Protein AF-A0AAN5BMP3-F1 (afdb_monomer_lite)

Structure (mmCIF, N/CA/C/O backbone):
data_AF-A0AAN5BMP3-F1
#
_entry.id   AF-A0AAN5BMP3-F1
#
loop_
_atom_site.group_PDB
_atom_site.id
_atom_site.type_symbol
_atom_site.label_atom_id
_atom_site.label_alt_id
_atom_site.label_comp_id
_atom_site.label_asym_id
_atom_site.label_entity_id
_atom_site.label_seq_id
_atom_site.pdbx_PDB_ins_code
_atom_site.Cartn_x
_atom_site.Cartn_y
_atom_site.Cartn_z
_atom_site.occupancy
_atom_site.B_iso_or_equiv
_atom_site.auth_seq_id
_atom_site.auth_comp_id
_atom_site.auth_asym_id
_atom_site.auth_atom_id
_atom_site.pdbx_PDB_model_num
ATOM 1 N N . MET A 1 1 ? 15.521 10.856 -16.764 1.00 45.78 1 MET A N 1
ATOM 2 C CA . MET A 1 1 ? 14.503 11.492 -15.907 1.00 45.78 1 MET A CA 1
ATOM 3 C C . MET A 1 1 ? 13.158 11.037 -16.437 1.00 45.78 1 MET A C 1
ATOM 5 O O . MET A 1 1 ? 12.747 11.533 -17.478 1.00 45.78 1 MET A O 1
ATOM 9 N N . VAL A 1 2 ? 12.533 10.031 -15.819 1.00 44.59 2 VAL A N 1
ATOM 10 C CA . VAL A 1 2 ? 11.121 9.734 -16.092 1.00 44.59 2 VAL A CA 1
ATOM 11 C C . VAL A 1 2 ? 10.339 10.882 -15.479 1.00 44.59 2 VAL A C 1
ATOM 13 O O . VAL A 1 2 ? 10.098 10.911 -14.278 1.00 44.59 2 VAL A O 1
ATOM 16 N N . THR A 1 3 ? 10.015 11.894 -16.278 1.00 46.00 3 THR A N 1
ATOM 17 C CA . THR A 1 3 ? 8.995 12.868 -15.893 1.00 46.00 3 THR A CA 1
ATOM 18 C C . THR A 1 3 ? 7.643 12.205 -1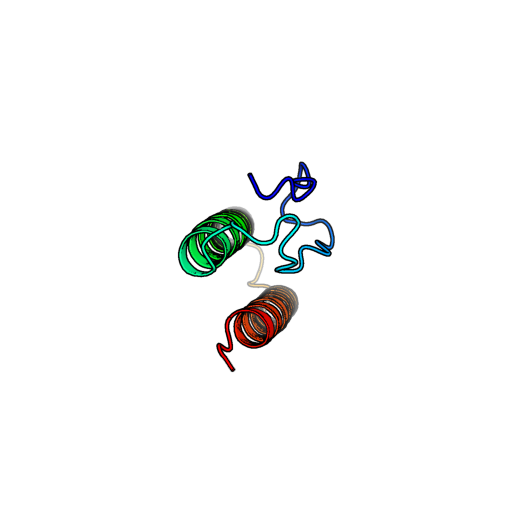6.088 1.00 46.00 3 THR A C 1
ATOM 20 O O . THR A 1 3 ? 6.884 12.553 -16.988 1.00 46.00 3 THR A O 1
ATOM 23 N N . SER A 1 4 ? 7.354 11.210 -15.255 1.00 50.22 4 SER A N 1
ATOM 24 C CA . SER A 1 4 ? 5.980 10.966 -14.873 1.00 50.22 4 SER A CA 1
ATOM 25 C C . SER A 1 4 ? 5.496 12.270 -14.254 1.00 50.22 4 SER A C 1
ATOM 27 O O . SER A 1 4 ? 6.169 12.854 -13.400 1.00 50.22 4 SER A O 1
ATOM 29 N N . LEU A 1 5 ? 4.378 12.798 -14.741 1.00 53.56 5 LEU A N 1
ATOM 30 C CA . LEU A 1 5 ? 3.680 13.879 -14.062 1.00 53.56 5 LEU A CA 1
ATOM 31 C C . LEU A 1 5 ? 3.301 13.339 -12.680 1.00 53.56 5 LEU A C 1
ATOM 33 O O . LEU A 1 5 ? 2.253 12.719 -12.538 1.00 53.56 5 LEU A O 1
ATOM 37 N N . ARG A 1 6 ? 4.185 13.504 -11.683 1.00 58.19 6 ARG A N 1
ATOM 38 C CA . ARG A 1 6 ? 3.925 13.071 -10.310 1.00 58.19 6 ARG A CA 1
ATOM 39 C C . ARG A 1 6 ? 2.659 13.781 -9.873 1.00 58.19 6 ARG A C 1
ATOM 41 O O . ARG A 1 6 ? 2.639 15.005 -9.709 1.00 58.19 6 ARG A O 1
ATOM 48 N N . LEU A 1 7 ? 1.591 13.012 -9.717 1.00 61.22 7 LEU A N 1
ATOM 49 C CA . LEU A 1 7 ? 0.358 13.542 -9.177 1.00 61.22 7 LEU A CA 1
ATOM 50 C C . LEU A 1 7 ? 0.648 14.055 -7.769 1.00 61.22 7 LEU A C 1
ATOM 52 O O . LEU A 1 7 ? 1.300 13.391 -6.968 1.00 61.22 7 LEU A O 1
ATOM 56 N N . LYS A 1 8 ? 0.152 15.257 -7.463 1.00 62.47 8 LYS A N 1
ATOM 57 C CA . LYS A 1 8 ? 0.320 15.887 -6.142 1.00 62.47 8 LYS A CA 1
ATOM 58 C C . LYS A 1 8 ? -0.325 15.088 -5.004 1.00 62.47 8 LYS A C 1
ATOM 60 O O . LYS A 1 8 ? -0.149 15.451 -3.847 1.00 62.47 8 LYS A O 1
ATOM 65 N N . SER A 1 9 ? -1.125 14.071 -5.320 1.00 67.12 9 SER A N 1
ATOM 66 C CA . SER A 1 9 ? -1.806 13.238 -4.342 1.00 67.12 9 SER A CA 1
ATOM 67 C C . SER A 1 9 ? -1.756 11.768 -4.760 1.00 67.12 9 SER A C 1
ATOM 69 O O . SER A 1 9 ? -2.136 11.465 -5.894 1.00 67.12 9 SER A O 1
ATOM 71 N N . PRO A 1 10 ? -1.394 10.855 -3.842 1.00 67.50 10 PRO A N 1
ATOM 72 C CA . PRO A 1 10 ? -1.356 9.413 -4.096 1.00 67.50 10 PRO A CA 1
ATOM 73 C C . PRO A 1 10 ? -2.759 8.783 -4.191 1.00 67.50 10 PRO A C 1
ATOM 75 O O . PRO A 1 10 ? -2.893 7.595 -4.463 1.00 67.50 10 PRO A O 1
ATOM 78 N N . PHE A 1 11 ? -3.822 9.557 -3.937 1.00 69.12 11 PHE A N 1
ATOM 79 C CA . PHE A 1 11 ? -5.213 9.095 -4.012 1.00 69.12 11 PHE A CA 1
ATOM 80 C C . PHE A 1 11 ? -5.857 9.328 -5.383 1.00 69.12 11 PHE A C 1
ATOM 82 O O . PHE A 1 11 ? -6.999 8.922 -5.597 1.00 69.12 11 PHE A O 1
ATOM 89 N N . ILE A 1 12 ? -5.160 10.008 -6.296 1.00 71.44 12 ILE A N 1
ATOM 90 C CA . ILE A 1 12 ? -5.630 10.233 -7.663 1.00 71.44 12 ILE A CA 1
ATOM 91 C C . ILE A 1 12 ? -5.145 9.076 -8.536 1.00 71.44 12 ILE A C 1
ATOM 93 O O . ILE A 1 12 ? -4.046 8.562 -8.343 1.00 71.44 12 ILE A O 1
ATOM 97 N N . ARG A 1 13 ? -5.984 8.659 -9.490 1.00 63.50 13 ARG A N 1
ATOM 98 C CA . ARG A 1 13 ? -5.648 7.594 -10.436 1.00 63.50 13 ARG A CA 1
ATOM 99 C C . ARG A 1 13 ? -4.413 7.997 -11.237 1.00 63.50 13 ARG A C 1
ATOM 101 O O . ARG A 1 13 ? -4.420 9.032 -11.898 1.00 63.50 13 ARG A O 1
ATOM 108 N N . ASP A 1 14 ? -3.380 7.173 -11.147 1.00 67.31 14 ASP A N 1
ATOM 109 C CA . ASP A 1 14 ? -2.074 7.443 -11.724 1.00 67.31 14 ASP A CA 1
ATOM 110 C C . ASP A 1 14 ? -1.804 6.527 -12.924 1.00 67.31 14 ASP A C 1
ATOM 112 O O . ASP A 1 14 ? -1.728 5.306 -12.771 1.00 67.31 14 ASP A O 1
ATOM 116 N N . GLU A 1 15 ? -1.661 7.130 -14.105 1.00 63.56 15 GLU A N 1
ATOM 117 C CA . GLU A 1 15 ? -1.438 6.467 -15.401 1.00 63.56 15 GLU A CA 1
ATOM 118 C C . GLU A 1 15 ? 0.061 6.359 -15.745 1.00 63.56 15 GLU A C 1
ATOM 120 O O . GLU A 1 15 ? 0.457 6.413 -16.910 1.00 63.56 15 GLU A O 1
ATOM 125 N N . THR A 1 16 ? 0.932 6.253 -14.734 1.00 67.06 16 THR A N 1
ATOM 126 C CA . THR A 1 16 ? 2.368 6.059 -14.966 1.00 67.06 16 THR A CA 1
ATOM 127 C C . THR A 1 16 ? 2.666 4.699 -15.591 1.00 67.06 16 THR A C 1
ATOM 129 O O . THR A 1 16 ? 2.371 3.659 -15.012 1.00 67.06 16 THR A O 1
ATOM 132 N N . ILE A 1 17 ? 3.297 4.735 -16.767 1.00 66.38 17 ILE A N 1
ATOM 133 C CA . ILE A 1 17 ? 3.714 3.568 -17.557 1.00 66.38 17 ILE A CA 1
ATOM 134 C C . ILE A 1 17 ? 5.227 3.644 -17.767 1.00 66.38 17 ILE A C 1
ATOM 136 O O . ILE A 1 17 ? 5.775 4.738 -17.978 1.00 66.38 17 ILE A O 1
ATOM 140 N N . ILE A 1 18 ? 5.911 2.499 -17.762 1.00 68.81 18 ILE A N 1
ATOM 141 C CA . ILE A 1 18 ? 7.349 2.425 -18.046 1.00 68.81 18 ILE A CA 1
ATOM 142 C C . ILE A 1 18 ? 7.578 2.552 -19.559 1.00 68.81 18 ILE A C 1
ATOM 144 O O . ILE A 1 18 ? 7.773 1.577 -20.281 1.00 68.81 18 ILE A O 1
ATOM 148 N N . ARG A 1 19 ? 7.562 3.784 -20.083 1.00 63.91 19 ARG A N 1
ATOM 149 C CA . ARG A 1 19 ? 7.903 4.054 -21.490 1.00 63.91 19 ARG A CA 1
ATOM 150 C C . ARG A 1 19 ? 9.302 4.669 -21.601 1.00 63.91 19 ARG A C 1
ATOM 152 O O . ARG A 1 19 ? 9.520 5.765 -21.077 1.00 63.91 19 ARG A O 1
ATOM 159 N N . PRO A 1 20 ? 10.254 4.036 -22.312 1.00 59.34 20 PRO A N 1
ATOM 160 C CA . PRO A 1 20 ? 11.540 4.663 -22.574 1.00 59.34 20 PRO A CA 1
ATOM 161 C C . PRO A 1 20 ? 11.335 5.868 -23.501 1.00 59.34 20 PRO A C 1
ATOM 163 O O . PRO A 1 20 ? 10.895 5.728 -24.639 1.00 59.34 20 PRO A O 1
ATOM 166 N N . LEU A 1 21 ? 11.650 7.067 -23.008 1.00 61.75 21 LEU A N 1
ATOM 167 C CA . LEU A 1 21 ? 11.606 8.301 -23.803 1.00 61.75 21 LEU A CA 1
ATOM 168 C C . LEU A 1 21 ? 12.827 8.441 -24.729 1.00 61.75 21 LEU A C 1
ATOM 170 O O . LEU A 1 21 ? 12.782 9.204 -25.689 1.00 61.75 21 LEU A O 1
ATOM 174 N N . LEU A 1 22 ? 13.922 7.723 -24.443 1.00 62.00 22 LEU A N 1
ATOM 175 C CA . LEU A 1 22 ? 15.194 7.814 -25.165 1.00 62.00 22 LEU A CA 1
ATOM 176 C C . LEU A 1 22 ? 15.827 6.420 -25.357 1.00 62.00 22 LEU A C 1
ATOM 178 O O . LEU A 1 22 ? 15.824 5.643 -24.398 1.00 62.00 22 LEU A O 1
ATOM 182 N N . PRO A 1 23 ? 16.452 6.127 -26.520 1.00 59.81 23 PRO A N 1
ATOM 183 C CA . PRO A 1 23 ? 17.079 4.829 -26.820 1.00 59.81 23 PRO A CA 1
ATOM 184 C C . PRO A 1 23 ? 18.196 4.418 -25.851 1.00 59.81 23 PRO A C 1
ATOM 186 O O . PRO A 1 23 ? 18.522 3.244 -25.735 1.00 59.81 23 PRO A O 1
ATOM 189 N N . THR A 1 24 ? 18.806 5.391 -25.175 1.00 65.38 24 THR A N 1
ATOM 190 C CA . THR A 1 24 ? 19.998 5.215 -24.337 1.00 65.38 24 THR A CA 1
ATOM 191 C C . THR A 1 24 ? 19.696 5.120 -22.846 1.00 65.38 24 THR A C 1
ATOM 193 O O . THR A 1 24 ? 20.629 4.996 -22.056 1.00 65.38 24 THR A O 1
ATOM 196 N N . THR A 1 25 ? 18.428 5.199 -22.423 1.00 65.31 25 THR A N 1
ATOM 197 C CA . THR A 1 25 ? 18.122 5.105 -20.989 1.00 65.31 25 THR A CA 1
ATOM 198 C C . THR A 1 25 ? 18.243 3.647 -20.548 1.00 65.31 25 THR A C 1
ATOM 200 O O . THR A 1 25 ? 17.513 2.806 -21.078 1.00 65.31 25 THR A O 1
ATOM 203 N N . PRO A 1 26 ? 19.128 3.317 -19.589 1.00 71.50 26 PRO A N 1
ATOM 204 C CA . PRO A 1 26 ? 19.222 1.954 -19.096 1.00 71.50 26 PRO A CA 1
ATOM 205 C C . PRO A 1 26 ? 17.894 1.552 -18.447 1.00 71.50 26 PRO A C 1
ATOM 207 O O . PRO A 1 26 ? 17.387 2.260 -17.574 1.00 71.50 26 PRO A O 1
ATOM 210 N N . LYS A 1 27 ? 17.334 0.410 -18.868 1.00 71.31 27 LYS A N 1
ATOM 211 C CA . LYS A 1 27 ? 16.057 -0.121 -18.354 1.00 71.31 27 LYS A CA 1
ATOM 212 C C . LYS A 1 27 ? 16.052 -0.246 -16.827 1.00 71.31 27 LYS A C 1
ATOM 214 O O . LYS A 1 27 ? 15.082 0.136 -16.186 1.00 71.31 27 LYS A O 1
ATOM 219 N N . SER A 1 28 ? 17.174 -0.661 -16.240 1.00 75.25 28 SER A N 1
ATOM 220 C CA . SER A 1 28 ? 17.348 -0.767 -14.785 1.00 75.25 28 SER A CA 1
ATOM 221 C C . SER A 1 28 ? 17.098 0.552 -14.045 1.00 75.25 28 SER A C 1
ATOM 223 O O . SER A 1 28 ? 16.481 0.561 -12.983 1.00 75.25 28 SER A O 1
ATOM 225 N N . THR A 1 29 ? 17.518 1.685 -14.614 1.00 77.00 29 THR A N 1
ATOM 226 C CA . THR A 1 29 ? 17.274 3.009 -14.025 1.00 77.00 29 THR A CA 1
ATOM 227 C C . THR A 1 29 ? 15.798 3.400 -14.100 1.00 77.00 29 THR A C 1
ATOM 229 O O . THR A 1 29 ? 15.303 4.066 -13.193 1.00 77.00 29 THR A O 1
ATOM 232 N N . LEU A 1 30 ? 15.083 2.980 -15.149 1.00 79.25 30 LEU A N 1
ATOM 233 C CA . LEU A 1 30 ? 13.645 3.228 -15.294 1.00 79.25 30 LEU A CA 1
ATOM 234 C C . LEU A 1 30 ? 12.836 2.430 -14.270 1.00 79.25 30 LEU A C 1
ATOM 236 O O . LEU A 1 30 ? 11.973 3.006 -13.614 1.00 79.25 30 LEU A O 1
ATOM 240 N N . TYR A 1 31 ? 13.163 1.150 -14.081 1.00 82.7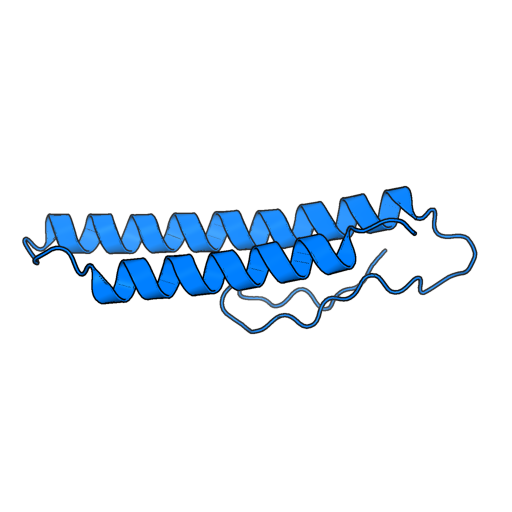5 31 TYR A N 1
ATOM 241 C CA . TYR A 1 31 ? 12.521 0.315 -13.066 1.00 82.75 31 TYR A CA 1
ATOM 242 C C . TYR A 1 31 ? 12.743 0.852 -11.655 1.00 82.75 31 TYR A C 1
ATOM 244 O O . TYR A 1 31 ? 11.794 0.913 -10.880 1.00 82.75 31 TYR A O 1
ATOM 252 N N . TYR A 1 32 ? 13.960 1.312 -11.338 1.00 84.12 32 TYR A N 1
ATOM 253 C CA . TYR A 1 32 ? 14.241 1.906 -10.031 1.00 84.12 32 TYR A CA 1
ATOM 254 C C . TYR A 1 32 ? 13.372 3.147 -9.779 1.00 84.12 32 TYR A C 1
ATOM 256 O O . TYR A 1 32 ? 12.702 3.229 -8.756 1.00 84.12 32 TYR A O 1
ATOM 264 N N . GLN A 1 33 ? 13.318 4.076 -10.741 1.00 81.62 33 GLN A N 1
ATOM 265 C CA . GLN A 1 33 ? 12.510 5.299 -10.626 1.00 81.62 33 GLN A CA 1
ATOM 266 C C . GLN A 1 33 ? 11.007 5.005 -10.540 1.00 81.62 33 GLN A C 1
ATOM 268 O O . GLN A 1 33 ? 10.292 5.658 -9.780 1.00 81.62 33 GLN A O 1
ATOM 273 N N . TYR A 1 34 ? 10.526 4.034 -11.319 1.00 83.62 34 TYR A N 1
ATOM 274 C CA . TYR A 1 34 ? 9.133 3.599 -11.291 1.00 83.62 34 TYR A CA 1
ATOM 275 C C . TYR A 1 34 ? 8.767 2.978 -9.941 1.00 83.62 34 TYR A C 1
ATOM 277 O O . TYR A 1 34 ? 7.816 3.423 -9.296 1.00 83.62 34 TYR A O 1
ATOM 285 N N . ALA A 1 35 ? 9.538 1.981 -9.498 1.00 86.12 35 ALA A N 1
ATOM 286 C CA . ALA A 1 35 ? 9.274 1.259 -8.263 1.00 86.12 35 ALA A CA 1
ATOM 287 C C . ALA A 1 35 ? 9.355 2.191 -7.050 1.00 86.12 35 ALA A C 1
ATOM 289 O O . ALA A 1 35 ? 8.444 2.180 -6.228 1.00 86.12 35 ALA A O 1
ATOM 290 N N . GLU A 1 36 ? 10.385 3.040 -6.970 1.00 87.62 36 GLU A N 1
ATOM 291 C CA . GLU A 1 36 ? 10.541 4.029 -5.899 1.00 87.62 36 GLU A CA 1
ATOM 292 C C . GLU A 1 36 ? 9.306 4.931 -5.793 1.00 87.62 36 GLU A C 1
ATOM 294 O O . GLU A 1 36 ? 8.686 5.011 -4.735 1.00 87.62 36 GLU A O 1
ATOM 299 N N . TYR A 1 37 ? 8.868 5.525 -6.906 1.00 86.50 37 TYR A N 1
ATOM 300 C CA . TYR A 1 37 ? 7.691 6.393 -6.911 1.00 86.50 37 TYR A CA 1
ATOM 301 C C . TYR A 1 37 ? 6.400 5.670 -6.494 1.00 86.50 37 TYR A C 1
ATOM 303 O O . TYR A 1 37 ? 5.622 6.177 -5.684 1.00 86.50 37 TYR A O 1
ATOM 311 N N . ARG A 1 38 ? 6.141 4.482 -7.049 1.00 86.81 38 ARG A N 1
ATOM 312 C CA . ARG A 1 38 ? 4.903 3.747 -6.760 1.00 86.81 38 ARG A CA 1
ATOM 313 C C . ARG A 1 38 ? 4.877 3.227 -5.317 1.00 86.81 38 ARG A C 1
ATOM 315 O O . ARG A 1 38 ? 3.813 3.225 -4.697 1.00 86.81 38 ARG A O 1
ATOM 322 N N . LEU A 1 39 ? 6.032 2.856 -4.761 1.00 90.12 39 LEU A N 1
ATOM 323 C CA . LEU A 1 39 ? 6.165 2.464 -3.357 1.00 90.12 39 LEU A CA 1
ATOM 324 C C . LEU A 1 39 ? 5.973 3.648 -2.400 1.00 90.12 39 LEU A C 1
ATOM 326 O O . LEU A 1 39 ? 5.295 3.480 -1.388 1.00 90.12 39 LEU A O 1
ATOM 330 N N . GLU A 1 40 ? 6.480 4.842 -2.728 1.00 90.00 40 GLU A N 1
ATOM 331 C CA . GLU A 1 40 ? 6.195 6.067 -1.959 1.00 90.00 40 GLU A CA 1
ATOM 332 C C . GLU A 1 40 ? 4.680 6.330 -1.878 1.00 90.00 40 GLU A C 1
ATOM 334 O O . GLU A 1 40 ? 4.140 6.574 -0.796 1.00 90.00 40 GLU A O 1
ATOM 339 N N . ASN A 1 41 ? 3.960 6.195 -3.000 1.00 88.31 41 ASN A N 1
ATOM 340 C CA . ASN A 1 41 ? 2.501 6.342 -3.020 1.00 88.31 41 ASN A CA 1
ATOM 341 C C . ASN A 1 41 ? 1.809 5.315 -2.105 1.00 88.31 41 ASN A C 1
ATOM 343 O O . ASN A 1 41 ? 0.886 5.665 -1.363 1.00 88.31 41 ASN A O 1
ATOM 347 N N . LEU A 1 42 ? 2.245 4.051 -2.140 1.00 90.75 42 LEU A N 1
ATOM 348 C CA . LEU A 1 42 ? 1.695 2.986 -1.298 1.00 90.75 42 LEU A CA 1
ATOM 349 C C . LEU A 1 42 ? 1.937 3.279 0.189 1.00 90.75 42 LEU A C 1
ATOM 351 O O . LEU A 1 42 ? 1.019 3.140 1.004 1.00 90.75 42 LEU A O 1
ATOM 355 N N . GLU A 1 43 ? 3.133 3.750 0.548 1.00 92.19 43 GLU A N 1
ATOM 356 C CA . GLU A 1 43 ? 3.455 4.140 1.921 1.00 92.19 43 GLU A CA 1
ATOM 357 C C . GLU A 1 43 ? 2.498 5.226 2.434 1.00 92.19 43 GLU A C 1
ATOM 359 O O . GLU A 1 43 ? 1.925 5.096 3.524 1.00 92.19 43 GLU A O 1
ATOM 364 N N . GLU A 1 44 ? 2.273 6.280 1.647 1.00 91.31 44 GLU A N 1
ATOM 365 C CA . GLU A 1 44 ? 1.371 7.368 2.021 1.00 91.31 44 GLU A CA 1
ATOM 366 C C . GLU A 1 44 ? -0.082 6.893 2.184 1.00 91.31 44 GLU A C 1
ATOM 368 O O . GLU A 1 44 ? -0.747 7.259 3.164 1.00 91.31 44 GLU A O 1
ATOM 373 N N . ARG A 1 45 ? -0.569 6.034 1.278 1.00 91.00 45 ARG A N 1
ATOM 374 C CA . ARG A 1 45 ? -1.929 5.463 1.329 1.00 91.00 45 ARG A CA 1
ATOM 375 C C . ARG A 1 45 ? -2.130 4.606 2.577 1.00 91.00 45 ARG A C 1
ATOM 377 O O . ARG A 1 45 ? -3.097 4.814 3.318 1.00 91.00 45 ARG A O 1
ATOM 384 N N . VAL A 1 46 ? -1.192 3.704 2.872 1.00 93.12 46 VAL A N 1
ATOM 385 C CA . VAL A 1 46 ? -1.231 2.852 4.074 1.00 93.12 46 VAL A CA 1
ATOM 386 C C . VAL A 1 46 ? -1.153 3.699 5.344 1.00 93.12 46 VAL A C 1
ATOM 388 O O . VAL A 1 46 ? -1.929 3.497 6.286 1.00 93.12 46 VAL A O 1
ATOM 391 N N . ARG A 1 47 ? -0.268 4.702 5.375 1.00 94.38 47 ARG A N 1
ATOM 392 C CA . ARG A 1 47 ? -0.135 5.625 6.509 1.00 94.38 47 ARG A CA 1
ATOM 393 C C . ARG A 1 47 ? -1.432 6.397 6.762 1.00 94.38 47 ARG A C 1
ATOM 395 O O . ARG A 1 47 ? -1.834 6.555 7.920 1.00 94.38 47 ARG A O 1
ATOM 402 N N . HIS A 1 48 ? -2.109 6.845 5.707 1.00 92.25 48 HIS A N 1
ATOM 403 C CA . HIS A 1 48 ? -3.409 7.502 5.812 1.00 92.25 48 HIS A CA 1
ATOM 404 C C . HIS A 1 48 ? -4.488 6.558 6.359 1.00 92.25 48 HIS A C 1
ATOM 406 O O . HIS A 1 48 ? -5.179 6.920 7.315 1.00 92.25 48 HIS A O 1
ATOM 412 N N . GLN A 1 49 ? -4.591 5.332 5.837 1.00 92.50 49 GLN A N 1
ATOM 413 C CA . GLN A 1 49 ? -5.573 4.353 6.315 1.00 92.50 49 GLN A CA 1
ATOM 414 C C . GLN A 1 49 ? -5.370 4.017 7.801 1.00 92.50 49 GLN A C 1
ATOM 416 O O . GLN A 1 49 ? -6.328 3.997 8.578 1.00 92.50 49 GLN A O 1
ATOM 421 N N . LEU A 1 50 ? -4.119 3.855 8.245 1.00 93.31 50 LEU A N 1
ATOM 422 C CA . LEU A 1 50 ? -3.800 3.666 9.664 1.00 93.31 50 LEU A CA 1
ATOM 423 C C . LEU A 1 50 ? -4.228 4.862 10.524 1.00 93.31 50 LEU A C 1
ATOM 425 O O . LEU A 1 50 ? -4.705 4.678 11.648 1.00 93.31 50 LEU A O 1
ATOM 429 N N . LYS A 1 51 ? -4.075 6.095 10.024 1.00 93.38 51 LYS A N 1
ATOM 430 C CA . LYS A 1 51 ? -4.529 7.304 10.727 1.00 93.38 51 LYS A CA 1
ATOM 431 C C . LYS A 1 51 ? -6.048 7.304 10.895 1.00 93.38 51 LYS A C 1
ATOM 433 O O . LYS A 1 51 ? -6.514 7.569 12.004 1.00 93.38 51 LYS A O 1
ATOM 438 N N . VAL A 1 52 ? -6.793 6.947 9.849 1.00 90.50 52 VAL A N 1
ATOM 439 C CA . VAL A 1 52 ? -8.258 6.811 9.888 1.00 90.50 52 VAL A CA 1
ATOM 440 C C . VAL A 1 52 ? -8.664 5.760 10.923 1.00 90.50 52 VAL A C 1
ATOM 442 O O . VAL A 1 52 ? -9.417 6.069 11.844 1.00 90.50 52 VAL A O 1
ATOM 445 N N . MET A 1 53 ? -8.084 4.557 10.879 1.00 89.94 53 MET A N 1
ATOM 446 C CA . MET A 1 53 ? -8.376 3.497 11.858 1.00 89.94 53 MET A CA 1
ATOM 447 C C . MET A 1 53 ? -8.121 3.945 13.305 1.00 89.94 53 MET A C 1
ATOM 449 O O . MET A 1 53 ? -8.938 3.709 14.197 1.00 89.94 53 MET A O 1
ATOM 453 N N . ARG A 1 54 ? -7.005 4.643 13.554 1.00 92.06 54 ARG A N 1
ATOM 454 C CA . ARG A 1 54 ? -6.679 5.192 14.880 1.00 92.06 54 ARG A CA 1
ATOM 45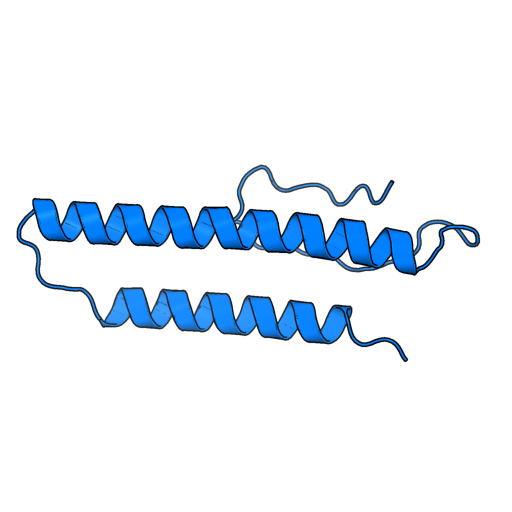5 C C . ARG A 1 54 ? -7.677 6.263 15.323 1.00 92.06 54 ARG A C 1
ATOM 457 O O . ARG A 1 54 ? -8.004 6.318 16.505 1.00 92.06 54 ARG A O 1
ATOM 464 N N . GLN A 1 55 ? -8.158 7.105 14.409 1.00 90.44 55 GLN A N 1
ATOM 465 C CA . GLN A 1 55 ? -9.185 8.109 14.702 1.00 90.44 55 GLN A CA 1
ATOM 466 C C . GLN A 1 55 ? -10.535 7.462 15.032 1.00 90.44 55 GLN A C 1
ATOM 468 O O . GLN A 1 55 ? -11.149 7.846 16.022 1.00 90.44 55 GLN A O 1
ATOM 473 N N . HIS A 1 56 ? -10.954 6.440 14.280 1.00 88.62 56 HIS A N 1
ATOM 474 C CA . HIS A 1 56 ? -12.167 5.671 14.579 1.00 88.62 56 HIS A CA 1
ATOM 475 C C . HIS A 1 56 ? -12.096 5.014 15.960 1.00 88.62 56 HIS A C 1
ATOM 477 O O . HIS A 1 56 ? -13.026 5.160 16.753 1.00 88.62 56 HIS A O 1
ATOM 483 N N . LYS A 1 57 ? -10.952 4.398 16.292 1.00 88.31 57 LYS A N 1
ATOM 484 C CA . LYS A 1 57 ? -10.716 3.818 17.619 1.00 88.31 57 LYS A CA 1
ATOM 485 C C . LYS A 1 57 ? -10.802 4.867 18.733 1.00 88.31 57 LYS A C 1
ATOM 487 O O . LYS A 1 57 ? -11.425 4.613 19.753 1.00 88.31 57 LYS A O 1
ATOM 492 N N . LYS A 1 58 ? -10.205 6.052 18.543 1.00 90.44 58 LYS A N 1
ATOM 493 C CA . LYS A 1 58 ? -10.294 7.161 19.516 1.00 90.44 58 LYS A CA 1
ATOM 494 C C . LYS A 1 58 ? -11.718 7.693 19.684 1.00 90.44 58 LYS A C 1
ATOM 496 O O . LYS A 1 58 ? -12.063 8.151 20.765 1.00 90.44 58 LYS A O 1
ATOM 501 N N . ALA A 1 59 ? -12.523 7.644 18.628 1.00 89.62 59 ALA A N 1
ATOM 502 C CA . ALA A 1 59 ? -13.915 8.075 18.642 1.00 89.62 59 ALA A CA 1
ATOM 503 C C . ALA A 1 59 ? -14.885 7.000 19.174 1.00 89.62 59 ALA A C 1
ATOM 505 O O . ALA A 1 59 ? -16.092 7.213 19.087 1.00 89.62 59 ALA A O 1
ATOM 506 N N . ASN A 1 60 ? -14.386 5.857 19.678 1.00 85.88 60 ASN A N 1
ATOM 507 C CA . ASN A 1 60 ? -15.184 4.690 20.085 1.00 85.88 60 ASN A CA 1
ATOM 508 C C . ASN A 1 60 ? -16.200 4.248 19.017 1.00 85.88 60 ASN A C 1
ATOM 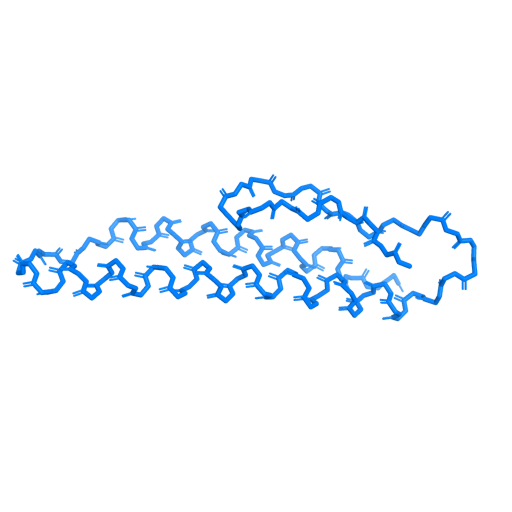510 O O . ASN A 1 60 ? -17.295 3.793 19.335 1.00 85.88 60 ASN A O 1
ATOM 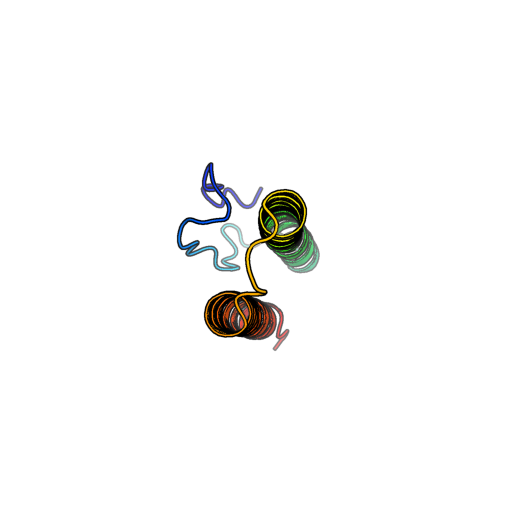514 N N . ARG A 1 61 ? -15.848 4.412 17.737 1.00 82.50 61 ARG A N 1
ATOM 515 C CA . ARG A 1 61 ? -16.652 3.901 16.627 1.00 82.50 61 ARG A CA 1
ATOM 516 C C . ARG A 1 61 ? -16.287 2.448 16.372 1.00 82.50 61 ARG A C 1
ATOM 518 O O . ARG A 1 61 ? -15.109 2.091 16.453 1.00 82.50 61 ARG A O 1
ATOM 525 N N . ASP A 1 62 ? -17.284 1.657 16.000 1.00 86.06 62 ASP A N 1
ATOM 526 C CA . ASP A 1 62 ? -17.065 0.279 15.581 1.00 86.06 62 ASP A CA 1
ATOM 527 C C . ASP A 1 62 ? -16.112 0.207 14.385 1.00 86.06 62 ASP A C 1
ATOM 529 O O . ASP A 1 62 ? -16.002 1.131 13.567 1.00 86.06 62 ASP A O 1
ATOM 533 N N . PHE A 1 63 ? -15.383 -0.904 14.312 1.00 85.75 63 PHE A N 1
ATOM 534 C CA . PHE A 1 63 ? -14.444 -1.144 13.231 1.00 85.75 63 PHE A CA 1
ATOM 535 C C . PHE A 1 63 ? -15.197 -1.382 11.921 1.00 85.75 63 PHE A C 1
ATOM 537 O O . PHE A 1 63 ? -15.936 -2.356 11.775 1.00 85.75 63 PHE A O 1
ATOM 544 N N . ASP A 1 64 ? -14.971 -0.504 10.947 1.00 87.38 64 ASP A N 1
ATOM 545 C CA . ASP A 1 64 ? -15.568 -0.629 9.625 1.00 87.38 64 ASP A CA 1
ATOM 546 C C . ASP A 1 64 ? -14.776 -1.629 8.767 1.00 87.38 64 ASP A C 1
ATOM 548 O O . ASP A 1 64 ? -13.793 -1.312 8.083 1.00 87.38 64 ASP A O 1
ATOM 552 N N . VAL A 1 65 ? -15.227 -2.882 8.835 1.00 90.31 65 VAL A N 1
ATOM 553 C CA . VAL A 1 65 ? -14.688 -4.000 8.054 1.00 90.31 65 VAL A CA 1
ATOM 554 C C . VAL A 1 65 ? -14.867 -3.754 6.554 1.00 90.31 65 VAL A C 1
ATOM 556 O O . VAL A 1 65 ? -13.982 -4.092 5.767 1.00 90.31 65 VAL A O 1
ATOM 559 N N . ALA A 1 66 ? -15.990 -3.160 6.141 1.00 90.50 66 ALA A N 1
ATOM 560 C CA . ALA A 1 66 ? -16.324 -2.987 4.733 1.00 90.50 66 ALA A CA 1
ATOM 561 C C . ALA A 1 66 ? -15.398 -1.966 4.061 1.00 90.50 66 ALA A C 1
ATOM 563 O O . ALA A 1 66 ? -14.843 -2.255 2.996 1.00 90.50 66 ALA A O 1
ATOM 564 N N . SER A 1 67 ? -15.168 -0.808 4.691 1.00 88.81 67 SER A N 1
ATOM 565 C CA . SER A 1 67 ? -14.234 0.188 4.150 1.00 88.81 67 SER A CA 1
ATOM 566 C C . SER A 1 67 ? -12.792 -0.307 4.158 1.00 88.81 67 SER A C 1
ATOM 568 O O . SER A 1 67 ? -12.086 -0.128 3.165 1.00 88.81 67 SER A O 1
ATOM 570 N N . THR A 1 68 ? -12.368 -1.004 5.216 1.00 91.44 68 THR A N 1
ATOM 571 C CA . THR A 1 68 ? -11.013 -1.569 5.284 1.00 91.44 68 THR A CA 1
ATOM 572 C C . THR A 1 68 ? -10.798 -2.627 4.201 1.00 91.44 68 THR A C 1
ATOM 574 O O . THR A 1 68 ? -9.778 -2.610 3.515 1.00 91.44 68 THR A O 1
ATOM 577 N N . ARG A 1 69 ? -11.781 -3.505 3.966 1.00 93.44 69 ARG A N 1
ATOM 578 C CA . ARG A 1 69 ? -11.722 -4.488 2.876 1.00 93.44 69 ARG A CA 1
ATOM 579 C C . ARG A 1 69 ? -11.678 -3.814 1.505 1.00 93.44 69 ARG A C 1
ATOM 581 O O . ARG A 1 69 ? -10.912 -4.247 0.651 1.00 93.44 69 ARG A O 1
ATOM 588 N N . LYS A 1 70 ? -12.470 -2.759 1.291 1.00 93.44 70 LYS A N 1
ATOM 589 C CA . LYS A 1 70 ? -12.464 -1.990 0.037 1.00 93.44 70 LYS A CA 1
ATOM 590 C C . LYS A 1 70 ? -11.101 -1.341 -0.223 1.00 93.44 70 LYS A C 1
ATOM 592 O O . LYS A 1 70 ? -10.625 -1.398 -1.351 1.00 93.44 70 LYS A O 1
ATOM 597 N N . PHE A 1 71 ? -10.472 -0.773 0.807 1.00 92.00 71 PHE A N 1
ATOM 598 C CA . PHE A 1 71 ? -9.116 -0.230 0.714 1.00 92.00 71 PHE A CA 1
ATOM 599 C C . PHE A 1 71 ? -8.114 -1.312 0.292 1.00 92.00 71 PHE A C 1
ATOM 601 O O . PHE A 1 71 ? -7.419 -1.139 -0.702 1.00 92.00 71 PHE A O 1
ATOM 608 N N . LEU A 1 72 ? -8.103 -2.458 0.980 1.00 93.81 72 LEU A N 1
ATOM 609 C CA . LEU A 1 72 ? -7.176 -3.553 0.674 1.00 93.81 72 LEU A CA 1
ATOM 610 C C . LEU A 1 72 ? -7.360 -4.121 -0.739 1.00 93.81 72 LEU A C 1
ATOM 612 O O . LEU A 1 72 ? -6.375 -4.465 -1.381 1.00 93.81 72 LEU A O 1
ATOM 616 N N . LEU A 1 73 ? -8.597 -4.203 -1.238 1.00 94.25 73 LEU A N 1
ATOM 617 C CA . LEU A 1 73 ? -8.847 -4.612 -2.623 1.00 94.25 73 LEU A CA 1
ATOM 618 C C . LEU A 1 73 ? -8.272 -3.607 -3.628 1.00 94.25 73 LEU A C 1
ATOM 620 O O . LEU A 1 73 ? -7.656 -4.027 -4.601 1.00 94.25 73 LEU A O 1
ATOM 624 N N . GLY A 1 74 ? -8.414 -2.305 -3.366 1.00 90.69 74 GLY A N 1
ATOM 625 C CA . GLY A 1 74 ? -7.829 -1.266 -4.214 1.00 90.69 74 GLY A CA 1
ATOM 626 C C . GLY A 1 74 ? -6.297 -1.237 -4.175 1.00 90.69 74 GLY A C 1
ATOM 627 O O . GLY A 1 74 ? -5.670 -0.982 -5.198 1.00 90.69 74 GLY A O 1
ATOM 628 N N . GLU A 1 75 ? -5.678 -1.517 -3.022 1.00 91.69 75 GLU A N 1
ATOM 629 C CA . GLU A 1 75 ? -4.217 -1.675 -2.947 1.00 91.69 75 GLU A CA 1
ATOM 630 C C . GLU A 1 75 ? -3.745 -2.949 -3.655 1.00 91.69 75 GLU A C 1
ATOM 632 O O . GLU A 1 75 ? -2.699 -2.927 -4.292 1.00 91.69 75 GLU A O 1
ATOM 637 N N . ARG A 1 76 ? -4.519 -4.043 -3.603 1.00 93.19 76 ARG A N 1
ATOM 638 C CA . ARG A 1 76 ? -4.203 -5.264 -4.356 1.00 93.19 76 ARG A CA 1
ATOM 639 C C . ARG A 1 76 ? -4.181 -4.994 -5.858 1.00 93.19 76 ARG A C 1
ATOM 641 O O . ARG A 1 76 ? -3.179 -5.281 -6.487 1.00 93.19 76 ARG A O 1
ATOM 648 N N . GLU A 1 77 ? -5.233 -4.381 -6.403 1.00 90.69 77 GLU A N 1
ATOM 649 C CA . GLU A 1 77 ? -5.291 -4.017 -7.830 1.00 90.69 77 GLU A CA 1
ATOM 650 C C . GLU A 1 77 ? -4.132 -3.095 -8.240 1.00 90.69 77 GLU A C 1
ATOM 652 O O . GLU A 1 77 ? -3.600 -3.206 -9.341 1.00 90.69 77 GLU A O 1
ATOM 657 N N . PHE A 1 78 ? -3.715 -2.193 -7.347 1.00 88.31 78 PHE A N 1
ATOM 658 C CA . PHE A 1 78 ? -2.562 -1.326 -7.580 1.00 88.31 78 PHE A CA 1
ATOM 659 C C . PHE A 1 78 ? -1.242 -2.108 -7.632 1.00 88.31 78 PHE A C 1
ATOM 661 O O . PHE A 1 78 ? -0.425 -1.855 -8.513 1.00 88.31 78 PHE A O 1
ATOM 668 N N . ILE A 1 79 ? -1.040 -3.057 -6.715 1.00 90.94 79 ILE A N 1
ATOM 669 C CA . ILE A 1 79 ? 0.139 -3.932 -6.711 1.00 90.94 79 ILE A CA 1
ATOM 670 C C . ILE A 1 79 ? 0.134 -4.839 -7.945 1.00 90.94 79 ILE A C 1
ATOM 672 O O . ILE A 1 79 ? 1.173 -4.973 -8.582 1.00 90.94 79 ILE A O 1
ATOM 676 N N . ASP A 1 80 ? -1.014 -5.408 -8.315 1.00 91.06 80 ASP A N 1
ATOM 677 C CA . ASP A 1 80 ? -1.150 -6.253 -9.507 1.00 91.06 80 ASP A CA 1
ATOM 678 C C . ASP A 1 80 ? -0.736 -5.472 -10.771 1.00 91.06 80 ASP A C 1
ATOM 680 O O . ASP A 1 80 ? 0.094 -5.942 -11.542 1.00 91.06 80 ASP A O 1
ATOM 684 N N . ALA A 1 81 ? -1.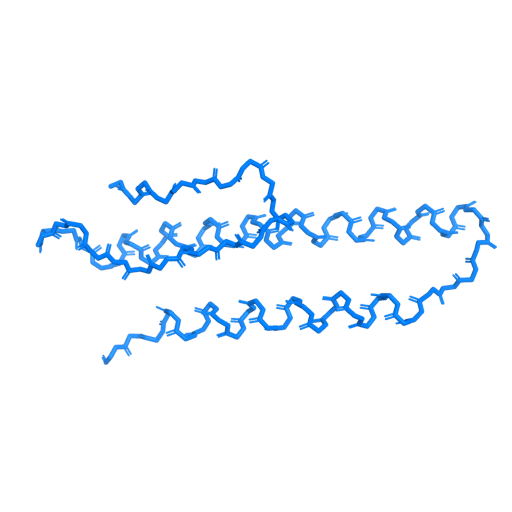190 -4.221 -10.921 1.00 86.56 81 ALA A N 1
ATOM 685 C CA . ALA A 1 81 ? -0.772 -3.354 -12.026 1.00 86.56 81 ALA A CA 1
ATOM 686 C C . ALA A 1 81 ? 0.728 -2.992 -11.991 1.00 86.56 81 ALA A C 1
ATOM 688 O O . ALA A 1 81 ? 1.346 -2.790 -13.034 1.00 86.56 81 ALA A O 1
ATOM 689 N N . MET A 1 82 ? 1.337 -2.882 -10.804 1.00 87.62 82 MET A N 1
ATOM 690 C CA . MET A 1 82 ? 2.791 -2.704 -10.701 1.00 87.62 82 MET A CA 1
ATOM 691 C C . MET A 1 82 ? 3.556 -3.949 -11.142 1.00 87.62 82 MET A C 1
ATOM 693 O O . MET A 1 82 ? 4.621 -3.811 -11.737 1.00 87.62 82 MET A O 1
ATOM 697 N N . LEU A 1 83 ? 3.046 -5.141 -10.823 1.00 89.00 83 LEU A N 1
ATOM 698 C CA . LEU A 1 83 ? 3.658 -6.403 -11.227 1.00 89.00 83 LEU A CA 1
ATOM 699 C C . LEU A 1 83 ? 3.637 -6.555 -12.750 1.00 89.00 83 LEU A C 1
ATOM 701 O O . LEU A 1 83 ? 4.675 -6.876 -13.313 1.00 89.00 83 LEU A O 1
ATOM 705 N N . GLU A 1 84 ? 2.519 -6.226 -13.405 1.00 87.19 84 GLU A N 1
ATOM 706 C CA . GLU A 1 84 ? 2.408 -6.237 -14.874 1.00 87.19 84 GLU A CA 1
ATOM 707 C C . GLU A 1 84 ? 3.449 -5.327 -15.555 1.00 87.19 84 GLU A C 1
ATOM 709 O O . GLU A 1 84 ? 4.000 -5.676 -16.594 1.00 87.19 84 GLU A O 1
ATOM 714 N N . GLU A 1 85 ? 3.760 -4.167 -14.968 1.00 81.38 85 GLU A N 1
ATOM 715 C CA . GLU A 1 85 ? 4.762 -3.236 -15.514 1.00 81.38 85 GLU A CA 1
ATOM 716 C C . GLU A 1 85 ? 6.214 -3.640 -15.190 1.00 81.38 85 GLU A C 1
ATOM 718 O O . GLU A 1 85 ? 7.139 -3.232 -15.893 1.00 81.38 85 GLU A O 1
ATOM 723 N N . LEU A 1 86 ? 6.434 -4.399 -14.110 1.00 80.94 86 LEU A N 1
ATOM 724 C CA . LEU A 1 86 ? 7.757 -4.868 -13.673 1.00 80.94 86 LEU A CA 1
ATOM 725 C C . LEU A 1 86 ? 8.147 -6.232 -14.259 1.00 80.94 86 LEU A C 1
ATOM 727 O O . LEU A 1 86 ? 9.265 -6.688 -14.012 1.00 80.94 86 LEU A O 1
ATOM 731 N N . GLU A 1 87 ? 7.265 -6.885 -15.017 1.00 72.19 87 GLU A N 1
ATOM 732 C CA . GLU A 1 87 ? 7.623 -8.078 -15.780 1.00 72.19 87 GLU A CA 1
ATOM 733 C C . GLU A 1 87 ? 8.632 -7.710 -16.882 1.00 72.19 87 GLU A C 1
ATOM 735 O O . GLU A 1 87 ? 8.304 -7.113 -17.909 1.00 72.19 87 GLU A O 1
ATOM 740 N N . ASP A 1 88 ? 9.901 -8.055 -16.644 1.00 56.69 88 ASP A N 1
ATOM 741 C CA . ASP A 1 88 ? 10.919 -8.105 -17.693 1.00 56.69 88 ASP A CA 1
ATOM 742 C C . ASP A 1 88 ? 10.516 -9.179 -18.733 1.00 56.69 88 ASP A C 1
ATOM 744 O O . ASP A 1 88 ? 10.096 -10.269 -18.336 1.00 56.69 88 ASP A O 1
ATOM 748 N N . PRO A 1 89 ? 10.637 -8.908 -20.048 1.00 51.41 89 PRO A N 1
ATOM 749 C CA . PRO A 1 89 ? 10.379 -9.895 -21.100 1.00 51.41 89 PRO A CA 1
ATOM 750 C C . PRO A 1 89 ? 11.419 -11.022 -21.152 1.00 51.41 89 PRO A C 1
ATOM 752 O O . PRO A 1 89 ? 12.607 -10.761 -20.839 1.00 51.41 89 PRO A O 1
#

Sequence (89 aa):
MVTSLRLKSPFIRDETIIRPLLPTTPKSTLYYQYAEYRLENLEERVRHQLKVMRQHKKANRDFDVASTRKFLLGEREFIDAMLEELEDP

Organism: Aspergillus oryzae (NCBI:txid5062)

Secondary structure (DSSP, 8-state):
-------S-TTS--------SSTTS-HHHHHHHHHHHHHHHHHHHHHHHHHHHHHHHHTTPPP-HHHHHHHHHHHHHHHHHHHHHH---

pLDDT: mean 79.58, std 13.9, range [44.59, 94.38]

Radius of gyration: 16.41 Å; chains: 1; bounding box: 37×26×47 Å

Foldseek 3Di:
DPPQVQPPALPDDGPDAQDDPDPPDPSVVSLVVVVVSLVVSVVVLVVVVVVVQVVCVVVVHDDDPPVVVVSVVVVVVSVVVNVVRPDDD